Protein AF-A0A350I8C6-F1 (afdb_monomer)

Radius of gyration: 18.41 Å; Cα contacts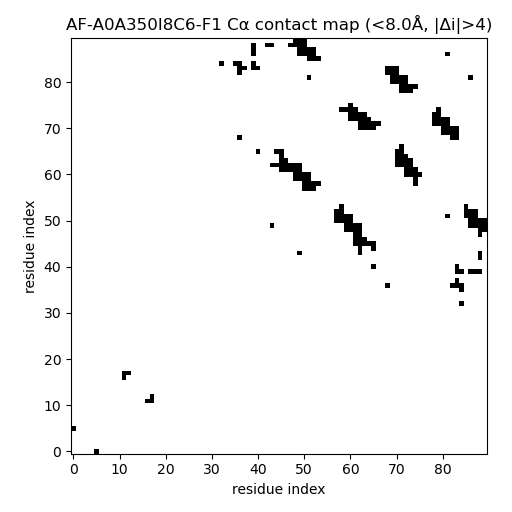 (8 Å, |Δi|>4): 117; chains: 1; bounding box: 45×24×45 Å

Nearest PDB structures (foldseek):
  4nl3-assembly1_D  TM=7.181E-01  e=1.306E-02  Listeria monocytogenes
  1kq1-assembly1_A  TM=6.497E-01  e=1.144E-02  Staphylococcus aureus
  4x9c-assembly1_C  TM=7.562E-01  e=5.241E-02  Methanocaldococcus jannaschii
  2x4j-assembly1_A  TM=7.224E-01  e=5.599E-02  Pyrobaculum spherical virus
  4noy-assembly1_A  TM=5.596E-01  e=2.889E-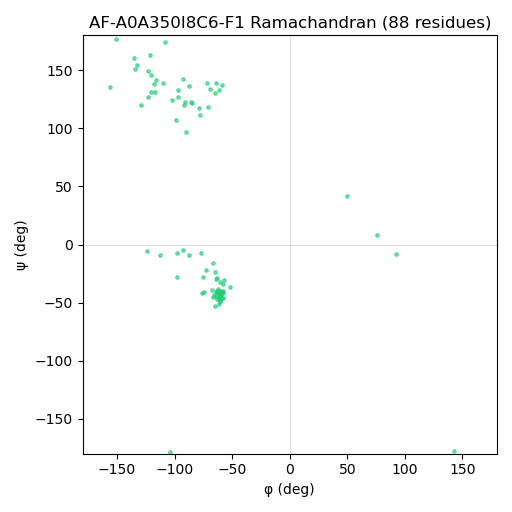02  Listeria monocytogenes

pLDDT: mean 89.54, std 4.81, range [67.25, 95.81]

Foldseek 3Di:
DPPVVVVVVVPDDDPVVVVVVVVVVVVVVVVVLLVLLVVLVVVDDQQFWKWFQDPVGTFIWGFHADDPQWTFTQGPNDTDTGGSNRIDGD

Sequence (90 aa):
MKKTIINAIDSITSTSEMNEVIELIKIKQKQLRAVKALNVKNSISVGAPVIVDSRSGAEKGIVTKIKRTKAVVEINGRLWNCPLSMLKAV

Secondary structure (DSSP, 8-state):
--HHHHHHHHT--SHHHHHHHHHHHHHHHHHHHHHHHHHHHHH--TT-EEEEEETTEEEEEEEEEE-SSEEEEEETTEEEEEEGGGEEE-

Solvent-accessible surface area (backbone atoms only — not comparable to full-atom values): 5092 Å² total; per-residue (Å²): 129,62,68,71,58,54,56,60,57,70,68,57,87,46,73,65,57,49,53,54,51,52,51,53,50,54,52,50,54,52,51,53,51,50,51,51,23,48,55,40,54,76,65,52,52,75,70,35,57,29,34,40,56,51,98,92,44,76,43,69,28,32,28,72,40,80,55,97,69,33,29,34,29,37,40,96,93,39,83,38,84,42,50,29,72,39,46,39,72,113

Structure (mmCIF, N/CA/C/O backbone):
data_AF-A0A350I8C6-F1
#
_entry.id   AF-A0A350I8C6-F1
#
loop_
_atom_site.group_PDB
_atom_site.id
_atom_site.type_symbol
_atom_site.label_atom_id
_atom_site.label_alt_id
_atom_site.label_comp_id
_atom_site.label_asym_id
_atom_site.label_entity_id
_atom_site.label_seq_id
_atom_site.pdbx_PDB_ins_code
_atom_site.Cartn_x
_atom_site.Cartn_y
_atom_site.Cartn_z
_atom_site.occupancy
_atom_site.B_iso_or_equiv
_atom_site.auth_seq_id
_atom_site.auth_comp_id
_atom_site.auth_asym_id
_atom_site.auth_atom_id
_atom_site.pdbx_PDB_model_num
ATOM 1 N N . MET A 1 1 ? -17.141 15.722 8.582 1.00 67.25 1 MET A N 1
ATOM 2 C CA . MET A 1 1 ? -17.206 14.242 8.670 1.00 67.25 1 MET A CA 1
ATOM 3 C C . MET A 1 1 ? -18.650 13.821 8.415 1.00 67.25 1 MET A C 1
ATOM 5 O O . MET A 1 1 ? -19.535 14.590 8.771 1.00 67.25 1 MET A O 1
ATOM 9 N N . LYS A 1 2 ? -18.926 12.686 7.758 1.00 88.44 2 LYS A N 1
ATOM 10 C CA . LYS A 1 2 ? -20.327 12.260 7.553 1.00 88.44 2 LYS A CA 1
ATOM 11 C C . LYS A 1 2 ? -20.981 12.032 8.925 1.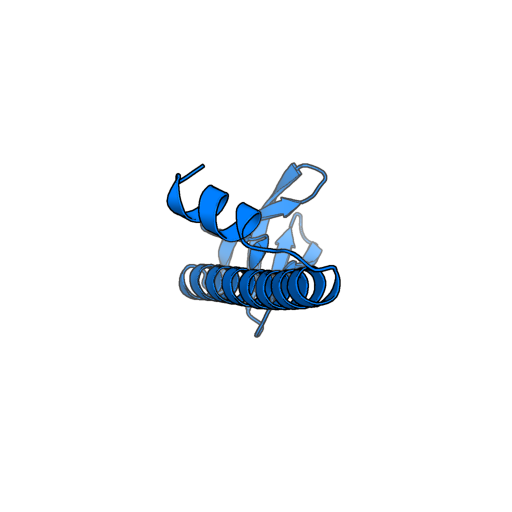00 88.44 2 LYS A C 1
ATOM 13 O O . LYS A 1 2 ? -20.367 11.365 9.752 1.00 88.44 2 LYS A O 1
ATOM 18 N N . LYS A 1 3 ? -22.195 12.554 9.159 1.00 88.94 3 LYS A N 1
ATOM 19 C CA . LYS A 1 3 ? -22.921 12.412 10.445 1.00 88.94 3 LYS A CA 1
ATOM 20 C C . LYS A 1 3 ? -23.017 10.955 10.909 1.00 88.94 3 LYS A C 1
ATOM 22 O O . LYS A 1 3 ? -22.855 10.672 12.084 1.00 88.94 3 LYS A O 1
ATOM 27 N N . THR A 1 4 ? -23.180 10.030 9.969 1.00 93.44 4 THR A N 1
ATOM 28 C CA . THR A 1 4 ? -23.213 8.587 10.239 1.00 93.44 4 THR A CA 1
ATOM 29 C C . THR A 1 4 ? -21.933 8.044 10.876 1.00 93.44 4 THR A C 1
ATOM 31 O O . THR A 1 4 ? -22.009 7.118 11.670 1.00 93.44 4 THR A O 1
ATOM 34 N N . ILE A 1 5 ? -20.766 8.612 10.555 1.00 90.19 5 ILE A N 1
ATOM 35 C CA . ILE A 1 5 ? -19.481 8.189 11.131 1.00 90.19 5 ILE A CA 1
ATOM 36 C C . ILE A 1 5 ? -19.365 8.685 12.570 1.00 90.19 5 ILE A C 1
ATOM 38 O O . ILE A 1 5 ? -18.916 7.935 13.422 1.00 90.19 5 ILE A O 1
ATOM 42 N N . ILE A 1 6 ? -19.794 9.921 12.834 1.00 91.50 6 ILE A N 1
ATOM 43 C CA . ILE A 1 6 ? -19.767 10.510 14.180 1.00 91.50 6 ILE A CA 1
ATOM 44 C C . ILE A 1 6 ? -20.646 9.674 15.115 1.00 91.50 6 ILE A C 1
ATOM 46 O O . ILE A 1 6 ? -20.145 9.147 16.098 1.00 91.50 6 ILE A O 1
ATOM 50 N N . ASN A 1 7 ? -21.893 9.411 14.712 1.00 92.81 7 ASN A N 1
ATOM 51 C CA . ASN A 1 7 ? -22.825 8.604 15.502 1.00 92.81 7 ASN A CA 1
ATOM 52 C C . ASN A 1 7 ? -22.301 7.185 15.801 1.00 92.81 7 ASN A C 1
ATOM 54 O O . ASN A 1 7 ? -22.595 6.640 16.856 1.00 92.81 7 ASN A O 1
ATOM 58 N N . ALA A 1 8 ? -21.544 6.578 14.879 1.00 89.50 8 ALA A N 1
ATOM 59 C CA . ALA A 1 8 ? -20.961 5.249 15.073 1.00 89.50 8 ALA A CA 1
ATOM 60 C C . ALA A 1 8 ? -19.746 5.250 16.019 1.00 89.50 8 ALA A C 1
ATOM 62 O O . ALA A 1 8 ? -19.458 4.237 16.649 1.00 89.50 8 ALA A O 1
ATOM 63 N N . ILE A 1 9 ? -19.015 6.366 16.106 1.00 91.56 9 ILE A N 1
ATOM 64 C CA . ILE A 1 9 ? -17.950 6.539 17.103 1.00 91.56 9 ILE A CA 1
ATOM 65 C C . ILE A 1 9 ? -18.566 6.814 18.476 1.00 91.56 9 ILE A C 1
ATOM 67 O O . ILE A 1 9 ? -18.137 6.215 19.456 1.00 91.56 9 ILE A O 1
ATOM 71 N N . ASP A 1 10 ? -19.608 7.645 18.532 1.00 92.56 10 ASP A N 1
ATOM 72 C CA . ASP A 1 10 ? -20.306 7.990 19.775 1.00 92.56 10 ASP A CA 1
ATOM 73 C C . ASP A 1 10 ? -21.018 6.783 20.413 1.00 92.56 10 ASP A C 1
ATOM 75 O O . ASP A 1 10 ? -21.247 6.771 21.619 1.00 92.56 10 ASP A O 1
ATOM 79 N N . SER A 1 11 ? -21.352 5.748 19.631 1.00 94.31 11 SER A N 1
ATOM 80 C CA . SER A 1 11 ? -21.951 4.511 20.150 1.00 94.31 11 SER A CA 1
ATOM 81 C C . SER A 1 11 ? -20.963 3.565 20.843 1.00 94.31 11 SER A C 1
ATOM 83 O O . SER A 1 11 ? -21.394 2.556 21.390 1.00 94.31 11 SER A O 1
ATOM 85 N N . ILE A 1 12 ? -19.655 3.840 20.798 1.00 93.81 12 ILE A N 1
ATOM 86 C CA . ILE A 1 12 ? -18.635 3.012 21.456 1.00 93.81 12 ILE A CA 1
ATOM 87 C C . ILE A 1 12 ? -18.628 3.353 22.944 1.00 93.81 12 ILE A C 1
ATOM 89 O O . ILE A 1 12 ? -18.315 4.480 23.326 1.00 93.81 12 ILE A O 1
ATOM 93 N N . THR A 1 13 ? -18.938 2.372 23.789 1.00 93.19 13 THR A N 1
ATOM 94 C CA . THR A 1 13 ? -19.131 2.610 25.233 1.00 93.19 13 THR A CA 1
ATOM 95 C C . THR A 1 13 ? -18.067 1.963 26.112 1.00 93.19 13 THR A C 1
ATOM 97 O O . THR A 1 13 ? -17.997 2.256 27.306 1.00 93.19 13 THR A O 1
ATOM 100 N N . SER A 1 14 ? -17.199 1.122 25.539 1.00 95.81 14 SER A N 1
ATOM 101 C CA . SER A 1 14 ? -16.129 0.449 26.278 1.00 95.81 14 SER A CA 1
ATOM 102 C C . SER A 1 14 ? -14.766 0.519 25.584 1.00 95.81 14 SER A C 1
ATOM 104 O O . SER A 1 14 ? -14.647 0.591 24.359 1.00 95.81 14 SER A O 1
ATOM 106 N N . THR A 1 15 ? -13.699 0.426 26.381 1.00 93.94 15 THR A N 1
ATOM 107 C CA . THR A 1 15 ? -12.319 0.340 25.877 1.00 93.94 15 THR A CA 1
ATOM 108 C C . THR A 1 15 ? -12.080 -0.933 25.055 1.00 93.94 15 THR A C 1
ATOM 110 O O . THR A 1 15 ? -11.246 -0.928 24.152 1.00 93.94 15 THR A O 1
ATOM 113 N N . SER A 1 16 ? -12.810 -2.021 25.336 1.00 95.44 16 SER A N 1
ATOM 114 C CA . SER A 1 16 ? -12.721 -3.266 24.557 1.00 95.44 16 SER A CA 1
ATOM 115 C C . SER A 1 16 ? -13.213 -3.052 23.126 1.00 95.44 16 SER A C 1
ATOM 117 O O . SER A 1 16 ? -12.457 -3.269 22.181 1.00 95.44 16 SER A O 1
ATOM 119 N N . GLU A 1 17 ? -14.427 -2.515 22.971 1.00 92.62 17 GLU A N 1
ATOM 120 C CA . GLU A 1 17 ? -15.006 -2.170 21.665 1.00 92.62 17 GLU A CA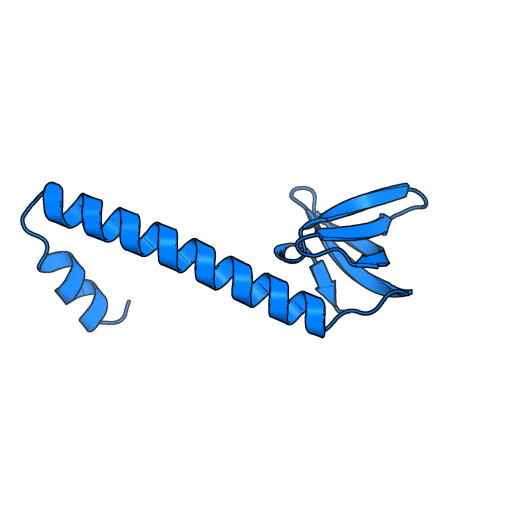 1
ATOM 121 C C . GLU A 1 17 ? -14.115 -1.182 20.902 1.00 92.62 17 GLU A C 1
ATOM 123 O O . GLU A 1 17 ? -13.887 -1.324 19.701 1.00 92.62 17 GLU A O 1
ATOM 128 N N . MET A 1 18 ? -13.541 -0.201 21.606 1.00 94.00 18 MET A N 1
ATOM 129 C CA . MET A 1 18 ? -12.615 0.752 20.996 1.00 94.00 18 MET A CA 1
ATOM 130 C C . MET A 1 18 ? -11.382 0.060 20.395 1.00 94.00 18 MET A C 1
ATOM 132 O O . MET A 1 18 ? -10.961 0.403 19.287 1.00 94.00 18 MET A O 1
ATOM 136 N N . ASN A 1 19 ? -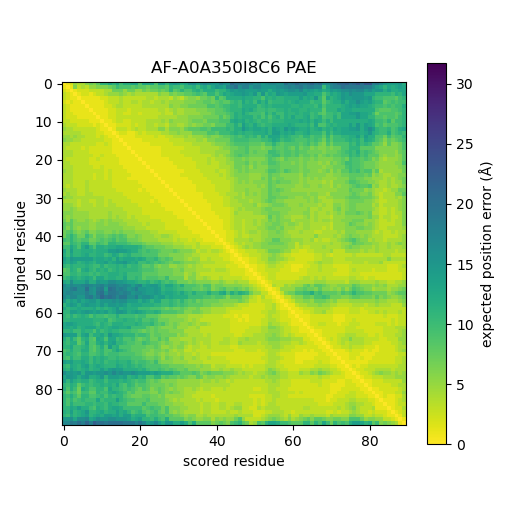10.811 -0.928 21.087 1.00 94.62 19 ASN A N 1
ATOM 137 C CA . ASN A 1 19 ? -9.658 -1.678 20.588 1.00 94.62 19 ASN A CA 1
ATOM 138 C C . ASN A 1 19 ? -10.002 -2.536 19.362 1.00 94.62 19 ASN A C 1
ATOM 140 O O . ASN A 1 19 ? -9.218 -2.570 18.410 1.00 94.62 19 ASN A O 1
ATOM 144 N N . GLU A 1 20 ? -11.181 -3.157 19.338 1.00 93.50 20 GLU A N 1
ATOM 145 C CA . GLU A 1 20 ? -11.676 -3.900 18.171 1.00 93.50 20 GLU A CA 1
ATOM 146 C C . GLU A 1 20 ? -11.837 -2.979 16.953 1.00 93.50 20 GLU A C 1
ATOM 148 O O . GLU A 1 20 ? -11.369 -3.285 15.852 1.00 93.50 20 GLU A O 1
ATOM 153 N N . VAL A 1 21 ? -12.408 -1.787 17.151 1.00 93.94 21 VAL A N 1
ATOM 154 C CA . VAL A 1 21 ? -12.524 -0.773 16.094 1.00 93.94 21 VAL A CA 1
ATOM 155 C C . VAL A 1 21 ? -11.146 -0.341 15.584 1.00 93.94 21 VAL A C 1
ATOM 157 O O . VAL A 1 21 ? -10.942 -0.237 14.370 1.00 93.94 21 VAL A O 1
ATOM 160 N N . ILE A 1 22 ? -10.167 -0.138 16.471 1.00 94.19 22 ILE A N 1
ATOM 161 C CA . ILE A 1 22 ? -8.785 0.183 16.082 1.00 94.19 22 ILE A CA 1
ATOM 162 C C . ILE A 1 22 ? -8.187 -0.929 15.209 1.00 94.19 22 ILE A C 1
ATOM 164 O O . ILE A 1 22 ? -7.518 -0.637 14.210 1.00 94.19 22 ILE A O 1
ATOM 168 N N . GLU A 1 23 ? -8.413 -2.195 15.552 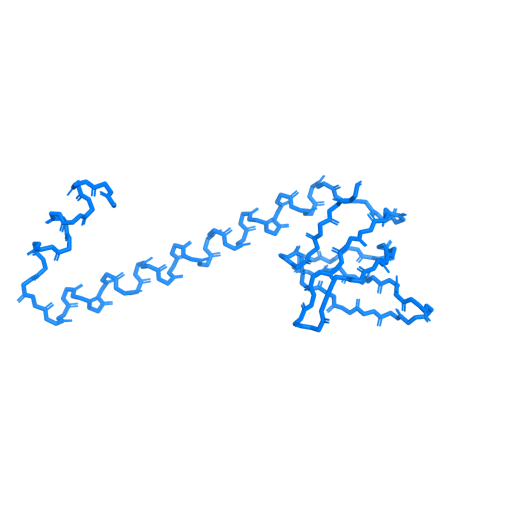1.00 95.19 23 GLU A N 1
ATOM 169 C CA . GLU A 1 23 ? -7.943 -3.328 14.757 1.00 95.19 23 GLU A CA 1
ATOM 170 C C . GLU A 1 23 ? -8.586 -3.350 13.364 1.00 95.19 23 GLU A C 1
ATOM 172 O O . GLU A 1 23 ? -7.878 -3.417 12.350 1.00 95.19 23 GLU A O 1
ATOM 177 N N . LEU A 1 24 ? -9.906 -3.174 13.291 1.00 94.75 24 LEU A N 1
ATOM 178 C CA . LEU A 1 24 ? -10.635 -3.088 12.025 1.00 94.75 24 LEU A CA 1
ATOM 179 C C . LEU A 1 24 ? -10.132 -1.931 11.151 1.00 94.75 24 LEU A C 1
ATOM 181 O O . LEU A 1 24 ? -9.925 -2.099 9.942 1.00 94.75 24 LEU A O 1
ATOM 185 N N . ILE A 1 25 ? -9.850 -0.769 11.747 1.00 94.88 25 ILE A N 1
ATOM 186 C CA . ILE A 1 25 ? -9.266 0.378 11.041 1.00 94.88 25 ILE A CA 1
ATOM 187 C C . ILE A 1 25 ? -7.885 0.018 10.479 1.00 94.88 25 ILE A C 1
ATOM 189 O O . ILE A 1 25 ? -7.613 0.298 9.307 1.00 94.88 25 ILE A O 1
ATOM 193 N N . LYS A 1 26 ? -7.015 -0.640 11.258 1.00 95.25 26 LYS A N 1
ATOM 194 C CA . LYS A 1 26 ? -5.687 -1.082 10.788 1.00 95.25 26 LYS A CA 1
ATOM 195 C C . LYS A 1 26 ? -5.801 -2.050 9.607 1.00 95.25 26 LYS A C 1
ATOM 197 O O . LYS A 1 26 ? -5.067 -1.904 8.620 1.00 95.25 26 LYS A O 1
ATOM 202 N N . ILE A 1 27 ? -6.739 -2.998 9.664 1.00 95.00 27 ILE A N 1
ATOM 203 C CA . ILE A 1 27 ? -7.027 -3.924 8.560 1.00 95.00 27 ILE A CA 1
ATOM 204 C C . ILE A 1 27 ? -7.468 -3.139 7.323 1.00 95.00 27 ILE A C 1
ATOM 206 O O . ILE A 1 27 ? -6.906 -3.328 6.237 1.00 95.00 27 ILE A O 1
ATOM 210 N N . LYS A 1 28 ? -8.409 -2.200 7.471 1.00 94.31 28 LYS A N 1
ATOM 211 C CA . LYS A 1 28 ? -8.905 -1.405 6.343 1.00 94.31 28 LYS A CA 1
ATOM 212 C C . LYS A 1 28 ? -7.810 -0.538 5.724 1.00 94.31 28 LYS A C 1
ATOM 214 O O . LYS A 1 28 ? -7.681 -0.496 4.501 1.00 94.31 28 LYS A O 1
ATOM 219 N N . GLN A 1 29 ? -6.955 0.080 6.536 1.00 93.06 29 GLN A N 1
ATOM 220 C CA . GLN A 1 29 ? -5.786 0.823 6.058 1.00 93.06 29 GLN A CA 1
ATOM 221 C C . GLN A 1 29 ? -4.817 -0.068 5.268 1.00 93.06 29 GLN A C 1
ATOM 223 O O . GLN A 1 29 ? -4.258 0.357 4.253 1.00 93.06 29 GLN A O 1
ATOM 228 N N . LYS A 1 30 ? -4.592 -1.314 5.705 1.00 90.69 30 LYS A N 1
ATOM 229 C CA . LYS A 1 30 ? -3.771 -2.286 4.965 1.00 90.69 30 LYS A CA 1
ATOM 230 C C . LYS A 1 30 ? -4.402 -2.633 3.612 1.00 90.69 30 LYS A C 1
ATOM 232 O O . LYS A 1 30 ? -3.694 -2.618 2.607 1.00 90.69 30 LYS A O 1
ATOM 237 N N . GLN A 1 31 ? -5.713 -2.873 3.572 1.00 91.06 31 GLN A N 1
ATOM 238 C CA . GLN A 1 31 ? -6.446 -3.142 2.329 1.00 91.06 31 GLN A CA 1
ATOM 239 C C . GLN A 1 31 ? -6.362 -1.965 1.350 1.00 91.06 31 GLN A C 1
ATOM 241 O O . GLN A 1 31 ? -5.999 -2.157 0.193 1.00 91.06 31 GLN A O 1
ATOM 246 N N . LEU A 1 32 ? -6.615 -0.737 1.813 1.00 90.69 32 LEU A N 1
ATOM 247 C CA . LEU A 1 32 ? -6.549 0.463 0.970 1.00 90.69 32 LEU A CA 1
ATOM 248 C C . LEU A 1 32 ? -5.147 0.680 0.383 1.00 90.69 32 LEU A C 1
ATOM 250 O O . LEU A 1 32 ? -5.012 1.003 -0.797 1.00 90.69 32 LEU A O 1
ATOM 254 N N . ARG A 1 33 ? -4.089 0.438 1.171 1.00 87.31 33 ARG A N 1
ATOM 255 C CA . ARG A 1 33 ? -2.703 0.482 0.674 1.00 87.31 33 ARG A CA 1
ATOM 256 C C . ARG A 1 33 ? -2.436 -0.574 -0.399 1.00 87.31 33 ARG A C 1
ATOM 258 O O . ARG A 1 33 ? -1.764 -0.267 -1.381 1.00 87.31 33 ARG A O 1
ATOM 265 N N . ALA A 1 34 ? -2.967 -1.785 -0.234 1.00 87.00 34 ALA A N 1
ATOM 266 C CA . ALA A 1 34 ? -2.827 -2.851 -1.223 1.00 87.00 34 ALA A CA 1
ATOM 267 C C . ALA A 1 34 ? -3.542 -2.510 -2.540 1.00 87.00 34 ALA A C 1
ATOM 269 O O . ALA A 1 34 ? -2.949 -2.670 -3.604 1.00 87.00 34 ALA A O 1
ATOM 270 N N . VAL A 1 35 ? -4.764 -1.969 -2.472 1.00 88.06 35 VAL A N 1
ATOM 271 C CA . VAL A 1 35 ? -5.512 -1.510 -3.656 1.00 88.06 35 VAL A CA 1
ATOM 272 C C . VAL A 1 35 ? -4.757 -0.394 -4.377 1.00 88.06 35 VAL A C 1
ATOM 274 O O . VAL A 1 35 ? -4.568 -0.470 -5.587 1.00 88.06 35 VAL A O 1
ATOM 277 N N . LYS A 1 36 ? -4.240 0.603 -3.646 1.00 86.19 36 LYS A N 1
ATOM 278 C CA . LYS A 1 36 ? -3.430 1.675 -4.244 1.00 86.19 36 LYS A CA 1
ATOM 279 C C . LYS A 1 36 ? -2.198 1.116 -4.962 1.00 86.19 36 LYS A C 1
ATOM 281 O O . LYS A 1 36 ? -1.927 1.501 -6.093 1.00 86.19 36 LYS A O 1
ATOM 286 N N . ALA A 1 37 ? -1.473 0.196 -4.325 1.00 85.56 37 ALA A N 1
ATOM 287 C CA . ALA A 1 37 ? -0.303 -0.439 -4.926 1.00 85.56 37 ALA A CA 1
ATOM 288 C C . ALA A 1 37 ? -0.654 -1.247 -6.186 1.00 85.56 37 ALA A C 1
ATOM 290 O O . ALA A 1 37 ? 0.110 -1.219 -7.146 1.00 85.56 37 ALA A O 1
ATOM 291 N N . LEU A 1 38 ? -1.798 -1.938 -6.199 1.00 87.00 38 LEU A N 1
ATOM 292 C CA . LEU A 1 38 ? -2.278 -2.682 -7.364 1.00 87.00 38 LEU A CA 1
ATOM 293 C C . LEU A 1 38 ? -2.639 -1.749 -8.524 1.00 87.00 38 LEU A C 1
ATOM 295 O O . LEU A 1 38 ? -2.224 -1.999 -9.650 1.00 87.00 38 LEU A O 1
ATOM 299 N N . ASN A 1 39 ? -3.348 -0.656 -8.246 1.00 86.94 39 ASN A N 1
ATOM 300 C CA . ASN A 1 39 ? -3.708 0.325 -9.268 1.00 86.94 39 ASN A CA 1
ATOM 301 C C . ASN A 1 39 ? -2.460 0.943 -9.908 1.00 86.94 39 ASN A C 1
ATOM 303 O O . ASN A 1 39 ? -2.376 1.003 -11.129 1.00 86.94 39 ASN A O 1
ATOM 307 N N . VAL A 1 40 ? -1.464 1.316 -9.095 1.00 85.38 40 VAL A N 1
ATOM 308 C CA . VAL A 1 40 ? -0.183 1.828 -9.605 1.00 85.38 40 VAL A CA 1
ATOM 309 C C . VAL A 1 40 ? 0.560 0.759 -10.403 1.00 85.38 40 VAL A C 1
ATOM 311 O O . VAL A 1 40 ? 1.104 1.052 -11.457 1.00 85.38 40 VAL A O 1
ATOM 314 N N . LYS A 1 41 ? 0.560 -0.498 -9.944 1.00 85.06 41 LYS A N 1
ATOM 315 C CA . LYS A 1 41 ? 1.168 -1.607 -10.692 1.00 85.06 41 LYS A CA 1
ATOM 316 C C . LYS A 1 41 ? 0.549 -1.763 -12.081 1.00 85.06 41 LYS A C 1
ATOM 318 O O . LYS A 1 41 ? 1.275 -2.017 -13.031 1.00 85.06 41 LYS A O 1
ATOM 323 N N . ASN A 1 42 ? -0.771 -1.631 -12.181 1.00 86.31 42 ASN A N 1
ATOM 324 C CA . ASN A 1 42 ? -1.491 -1.750 -13.444 1.00 86.31 42 ASN A CA 1
ATOM 325 C C . ASN A 1 42 ? -1.275 -0.534 -14.358 1.00 86.31 42 ASN A C 1
ATOM 327 O O . ASN A 1 42 ? -1.457 -0.655 -15.563 1.00 86.31 42 ASN A O 1
ATOM 331 N N . SER A 1 43 ? -0.888 0.620 -13.804 1.00 84.50 43 SER A N 1
ATOM 332 C CA . SER A 1 43 ? -0.637 1.846 -14.567 1.00 84.50 43 SER A CA 1
ATOM 333 C C . SER A 1 43 ? 0.820 2.028 -15.001 1.00 84.50 43 SER A C 1
ATOM 335 O O . SER A 1 43 ? 1.116 3.009 -15.674 1.00 84.50 43 SER A O 1
ATOM 337 N N . ILE A 1 44 ? 1.743 1.156 -14.585 1.00 87.00 44 ILE A N 1
ATOM 338 C CA . ILE A 1 44 ? 3.169 1.261 -14.928 1.00 87.00 44 ILE A CA 1
ATOM 339 C C . ILE A 1 44 ? 3.643 0.023 -15.687 1.00 87.00 44 ILE A C 1
ATOM 341 O O . ILE A 1 44 ? 3.244 -1.104 -15.400 1.00 87.00 44 ILE A O 1
ATOM 345 N N . SER A 1 45 ? 4.565 0.233 -16.618 1.00 88.81 45 SER A N 1
ATOM 346 C CA . SER A 1 45 ? 5.276 -0.816 -17.345 1.00 88.81 45 SER A CA 1
ATOM 347 C C . SER A 1 45 ? 6.785 -0.679 -17.131 1.00 88.81 45 SER A C 1
ATOM 349 O O . SER A 1 45 ? 7.280 0.347 -16.661 1.00 88.81 45 SER A O 1
ATOM 351 N N . VAL A 1 46 ? 7.539 -1.739 -17.428 1.00 91.31 46 VAL A N 1
ATOM 352 C CA . VAL A 1 46 ? 9.006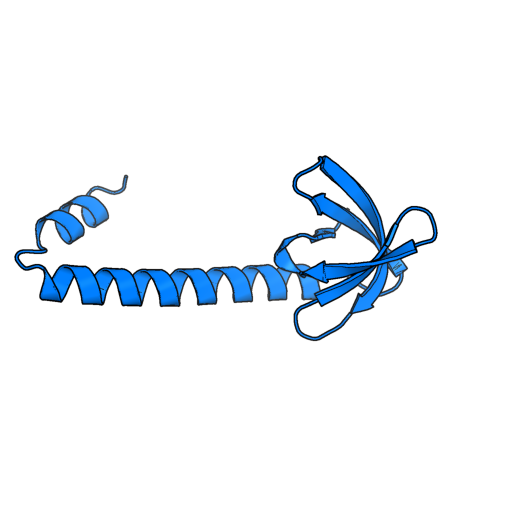 -1.649 -17.452 1.00 91.31 46 VAL A CA 1
ATOM 353 C C . VAL A 1 46 ? 9.408 -0.696 -18.581 1.00 91.31 46 VAL A C 1
ATOM 355 O O . VAL A 1 46 ? 8.906 -0.818 -19.693 1.00 91.31 46 VAL A O 1
ATOM 358 N N . GLY A 1 47 ? 10.279 0.263 -18.278 1.00 88.88 47 GLY A N 1
ATOM 359 C CA . GLY A 1 47 ? 10.671 1.366 -19.155 1.00 88.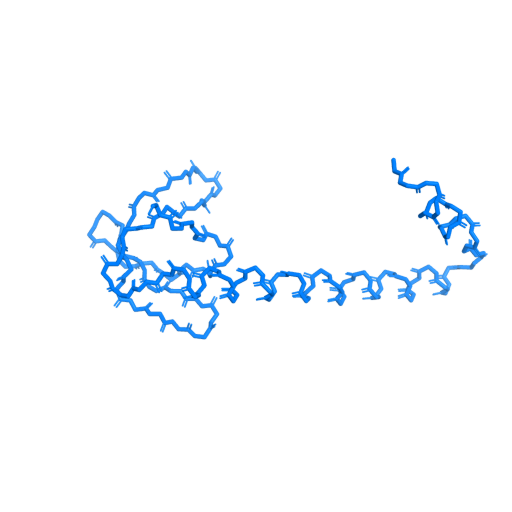88 47 GLY A CA 1
ATOM 360 C C . GLY A 1 47 ? 9.833 2.638 -18.987 1.00 88.88 47 GLY A C 1
ATOM 361 O O . GLY A 1 47 ? 10.207 3.672 -19.532 1.00 88.88 47 GLY A O 1
ATOM 362 N N . ALA A 1 48 ? 8.738 2.607 -18.218 1.00 87.94 48 ALA A N 1
ATOM 363 C CA . ALA A 1 48 ? 7.907 3.791 -18.013 1.00 87.94 48 ALA A CA 1
ATOM 364 C C . ALA A 1 48 ? 8.606 4.837 -17.120 1.00 87.94 48 ALA A C 1
ATOM 366 O O . ALA A 1 48 ? 9.203 4.463 -16.097 1.00 87.94 48 ALA A O 1
ATOM 367 N N . PRO A 1 49 ? 8.498 6.140 -17.450 1.00 89.62 49 PRO A N 1
ATOM 368 C CA . PRO A 1 49 ? 8.887 7.209 -16.545 1.00 89.62 49 PRO A CA 1
ATOM 369 C C . PRO A 1 49 ? 7.904 7.274 -15.371 1.00 89.62 49 PRO A C 1
ATOM 371 O O . PRO A 1 49 ? 6.686 7.229 -15.540 1.00 89.62 49 PRO A O 1
ATOM 374 N N . VAL A 1 50 ? 8.435 7.384 -14.160 1.00 91.00 50 VAL A N 1
ATOM 375 C CA . VAL A 1 50 ? 7.656 7.484 -12.925 1.00 91.00 50 VAL A CA 1
ATOM 376 C C . VAL A 1 50 ? 8.205 8.589 -12.041 1.00 91.00 50 VAL A C 1
ATOM 378 O O . VAL A 1 50 ? 9.402 8.879 -12.037 1.00 91.00 50 VAL A O 1
ATOM 381 N N . ILE A 1 51 ? 7.322 9.186 -11.251 1.00 90.69 51 ILE A N 1
ATOM 382 C CA . ILE A 1 51 ? 7.698 10.063 -10.149 1.00 90.69 51 ILE A CA 1
ATOM 383 C C . ILE A 1 51 ? 7.678 9.245 -8.861 1.00 90.69 51 ILE A C 1
ATOM 385 O O . ILE A 1 51 ? 6.689 8.589 -8.530 1.00 90.69 51 ILE A O 1
ATOM 389 N N . VAL A 1 52 ? 8.790 9.286 -8.140 1.00 88.88 52 VAL A N 1
ATOM 390 C CA . VAL A 1 52 ? 8.983 8.677 -6.832 1.00 88.88 52 VAL A CA 1
ATOM 391 C C . VAL A 1 52 ? 8.810 9.771 -5.786 1.00 88.88 52 VAL A C 1
ATOM 393 O O . VAL A 1 52 ? 9.679 10.625 -5.628 1.00 88.88 52 VAL A O 1
ATOM 396 N N . ASP A 1 53 ? 7.692 9.749 -5.062 1.00 87.56 53 ASP A N 1
ATOM 397 C CA . ASP A 1 53 ? 7.495 10.653 -3.927 1.00 87.56 53 ASP A CA 1
ATOM 398 C C . ASP A 1 53 ? 8.277 10.126 -2.721 1.00 87.56 53 ASP A C 1
ATOM 400 O O . ASP A 1 53 ? 7.931 9.094 -2.137 1.00 87.56 53 ASP A O 1
ATOM 404 N N . SER A 1 54 ? 9.326 10.842 -2.328 1.00 81.38 54 SER A N 1
ATOM 405 C CA . SER A 1 54 ? 10.099 10.584 -1.115 1.00 81.38 54 SER A CA 1
ATOM 406 C C . SER A 1 54 ? 9.827 11.654 -0.050 1.00 81.38 54 SER A C 1
ATOM 408 O O . SER A 1 54 ? 9.128 12.638 -0.285 1.00 81.38 54 SER A O 1
ATOM 410 N N . ARG A 1 55 ? 10.383 11.475 1.156 1.00 79.06 55 ARG A N 1
ATOM 411 C CA . ARG A 1 55 ? 10.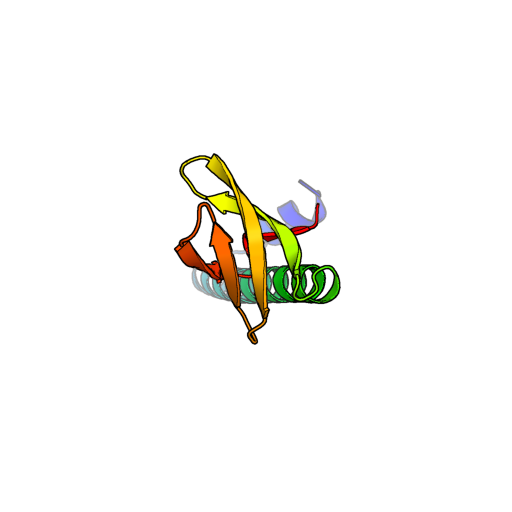298 12.500 2.214 1.00 79.06 55 ARG A CA 1
ATOM 412 C C . ARG A 1 55 ? 11.027 13.793 1.841 1.00 79.06 55 ARG A C 1
ATOM 414 O O . ARG A 1 55 ? 10.635 14.849 2.318 1.00 79.06 55 ARG A O 1
ATOM 421 N N . SER A 1 56 ? 12.082 13.695 1.035 1.00 78.50 56 SER A N 1
ATOM 422 C CA . SER A 1 56 ? 12.916 14.818 0.596 1.00 78.50 56 SER A CA 1
ATOM 423 C C . SER A 1 56 ? 12.393 15.503 -0.666 1.00 78.50 56 SER A C 1
ATOM 425 O O . SER A 1 56 ? 12.902 16.557 -1.029 1.00 78.50 56 SER A O 1
ATOM 427 N N . GLY A 1 57 ? 11.383 14.934 -1.327 1.00 84.06 57 GLY A N 1
ATOM 428 C CA . GLY A 1 57 ? 10.786 15.500 -2.531 1.00 84.06 57 GLY A CA 1
ATOM 429 C C . GLY A 1 57 ? 10.392 14.441 -3.555 1.00 84.06 57 GLY A C 1
ATOM 430 O O . GLY A 1 57 ? 10.529 13.238 -3.328 1.00 84.06 57 GLY A O 1
ATOM 431 N N . ALA A 1 58 ? 9.885 14.913 -4.689 1.00 87.69 58 ALA A N 1
ATOM 432 C CA . ALA A 1 58 ? 9.506 14.087 -5.825 1.00 87.69 58 ALA A CA 1
ATOM 433 C C . ALA A 1 58 ? 10.688 13.951 -6.795 1.00 87.69 58 ALA A C 1
ATOM 435 O O . ALA A 1 58 ? 11.172 14.947 -7.331 1.00 87.69 58 ALA A O 1
ATOM 436 N N . GLU A 1 59 ? 11.137 12.723 -7.040 1.00 89.81 59 GLU A N 1
ATOM 437 C CA . GLU A 1 59 ? 12.242 12.424 -7.956 1.00 89.81 59 GLU A CA 1
ATOM 438 C C . GLU A 1 59 ? 11.719 11.709 -9.202 1.00 89.81 59 GLU A C 1
ATOM 440 O O . GLU A 1 59 ? 10.850 10.843 -9.114 1.00 89.81 59 GLU A O 1
ATOM 445 N N . LYS A 1 60 ? 12.234 12.061 -10.382 1.00 90.81 60 LYS A N 1
ATOM 446 C CA . LYS A 1 60 ? 11.890 11.372 -11.632 1.00 90.81 60 LYS A CA 1
ATOM 447 C C . LYS A 1 60 ? 12.822 10.184 -11.834 1.00 90.81 60 LYS A C 1
ATOM 449 O O . LYS A 1 60 ? 14.031 10.316 -11.671 1.00 90.81 60 LYS A O 1
ATOM 454 N N . GLY A 1 61 ? 12.267 9.049 -12.234 1.00 91.31 61 GLY A N 1
ATOM 455 C CA . GLY A 1 61 ? 13.040 7.859 -12.560 1.00 91.31 61 GLY A CA 1
ATOM 456 C C . GLY A 1 61 ? 12.365 6.987 -13.606 1.00 91.31 61 GLY A C 1
ATOM 457 O O . GLY A 1 61 ? 11.250 7.267 -14.041 1.00 91.31 61 GLY A O 1
ATOM 458 N N . ILE A 1 62 ? 13.047 5.919 -14.008 1.00 93.19 62 ILE A N 1
ATOM 459 C CA . ILE A 1 62 ? 12.564 4.959 -15.006 1.00 93.19 62 ILE A CA 1
ATOM 460 C C . ILE A 1 62 ? 12.412 3.591 -14.350 1.00 93.19 62 ILE A C 1
ATOM 462 O O . ILE A 1 62 ? 13.311 3.113 -13.658 1.00 93.19 62 ILE A O 1
ATOM 466 N N . VAL A 1 63 ? 11.269 2.937 -14.546 1.00 93.44 63 VAL A N 1
ATOM 467 C CA . VAL A 1 63 ? 11.031 1.601 -13.986 1.00 93.44 63 VAL A CA 1
ATOM 468 C C . VAL A 1 63 ? 11.882 0.571 -14.722 1.00 93.44 63 VAL A C 1
ATOM 470 O O . VAL A 1 63 ? 11.673 0.322 -15.901 1.00 93.44 63 VAL A O 1
ATOM 473 N N . THR A 1 64 ? 12.787 -0.107 -14.023 1.00 93.44 64 THR A N 1
ATOM 474 C CA . THR A 1 64 ? 13.628 -1.166 -14.610 1.00 93.44 64 THR A CA 1
ATOM 475 C C . THR A 1 64 ? 13.086 -2.564 -14.332 1.00 93.44 64 THR A C 1
ATOM 477 O O . THR A 1 64 ? 13.289 -3.485 -15.119 1.00 93.44 64 THR A O 1
ATOM 480 N N . LYS A 1 65 ? 12.359 -2.757 -13.224 1.00 92.62 65 LYS A N 1
ATOM 481 C CA . LYS A 1 65 ? 11.744 -4.050 -12.889 1.00 92.62 65 LYS A CA 1
ATOM 482 C C . LYS A 1 65 ? 10.554 -3.888 -11.958 1.00 92.62 65 LYS A C 1
ATOM 484 O O . LYS A 1 65 ? 10.661 -3.233 -10.928 1.00 92.62 65 LYS A O 1
ATOM 489 N N . ILE A 1 66 ? 9.453 -4.580 -12.229 1.00 90.69 66 ILE A N 1
ATOM 490 C CA . ILE A 1 66 ? 8.275 -4.587 -11.350 1.00 90.69 66 ILE A CA 1
ATOM 491 C C . ILE A 1 66 ? 8.256 -5.894 -10.543 1.00 90.69 66 ILE A C 1
ATOM 493 O O . ILE A 1 66 ? 8.301 -6.987 -11.101 1.00 90.69 66 ILE A O 1
ATOM 497 N N . LYS A 1 67 ? 8.207 -5.794 -9.211 1.00 89.44 67 LYS A N 1
ATOM 498 C CA . LYS A 1 67 ? 8.033 -6.922 -8.276 1.00 89.44 67 LYS A CA 1
ATOM 499 C C . LYS A 1 67 ? 6.591 -6.938 -7.750 1.00 89.44 67 LYS A C 1
ATOM 501 O O . LYS A 1 67 ? 5.765 -6.102 -8.105 1.00 89.44 67 LYS A O 1
ATOM 506 N N . ARG A 1 68 ? 6.270 -7.886 -6.857 1.00 84.31 68 ARG A N 1
ATOM 507 C CA . ARG A 1 68 ? 4.916 -8.022 -6.282 1.00 84.31 68 ARG A CA 1
ATOM 508 C C . ARG A 1 68 ? 4.440 -6.762 -5.542 1.00 84.31 68 ARG A C 1
ATOM 510 O O . ARG A 1 68 ? 3.303 -6.358 -5.737 1.00 84.31 68 ARG A O 1
ATOM 517 N N . THR A 1 69 ? 5.283 -6.166 -4.696 1.00 83.81 69 THR A N 1
ATOM 518 C CA . THR A 1 69 ? 4.930 -5.009 -3.838 1.00 83.81 69 THR A CA 1
ATOM 519 C C . THR A 1 69 ? 5.834 -3.787 -4.033 1.00 83.81 69 THR A C 1
ATOM 521 O O . THR A 1 69 ? 5.592 -2.729 -3.450 1.00 83.81 69 THR A O 1
ATOM 524 N N . LYS A 1 70 ? 6.888 -3.926 -4.840 1.00 90.75 70 LYS A N 1
ATOM 525 C CA . LYS A 1 70 ? 7.919 -2.909 -5.080 1.00 90.75 70 LYS A CA 1
ATOM 526 C C . LYS A 1 70 ? 8.216 -2.829 -6.574 1.00 90.75 70 LYS A C 1
ATOM 528 O O . LYS A 1 70 ? 7.982 -3.805 -7.281 1.00 90.75 70 LYS A O 1
ATOM 533 N N . ALA A 1 71 ? 8.803 -1.735 -7.026 1.00 91.94 71 ALA A N 1
ATOM 534 C CA . ALA A 1 71 ? 9.483 -1.670 -8.311 1.00 91.94 71 ALA A CA 1
ATOM 535 C C . ALA A 1 71 ? 10.933 -1.225 -8.102 1.00 91.94 71 ALA A C 1
ATOM 537 O O . ALA A 1 71 ? 11.246 -0.514 -7.148 1.00 91.94 71 ALA A O 1
ATOM 538 N N . VAL A 1 72 ? 11.819 -1.698 -8.969 1.00 93.75 72 VAL A N 1
ATOM 539 C CA . VAL A 1 72 ? 13.163 -1.157 -9.112 1.00 93.75 72 VAL A CA 1
ATOM 540 C C . VAL A 1 72 ? 13.051 0.012 -10.076 1.00 93.75 72 VAL A C 1
ATOM 542 O O . VAL A 1 72 ? 12.540 -0.158 -11.185 1.00 93.75 72 VAL A O 1
ATOM 545 N N . VAL A 1 73 ? 13.470 1.184 -9.622 1.00 93.44 73 VAL A N 1
ATOM 546 C CA . VAL A 1 73 ? 13.448 2.425 -10.392 1.00 93.44 73 VAL A CA 1
ATOM 547 C C . VAL A 1 73 ? 14.872 2.939 -10.484 1.00 93.44 73 VAL A C 1
ATOM 549 O O . VAL A 1 73 ? 15.584 2.986 -9.482 1.00 93.44 73 VAL A O 1
ATOM 552 N N . GLU A 1 74 ? 15.294 3.286 -11.688 1.00 93.31 74 GLU A N 1
ATOM 553 C CA . GLU A 1 74 ? 16.544 3.983 -11.921 1.00 93.31 74 GLU A CA 1
ATOM 554 C C . GLU A 1 74 ? 16.328 5.486 -11.762 1.00 93.31 74 GLU A C 1
ATOM 556 O O . GLU A 1 74 ? 15.491 6.078 -12.441 1.00 93.31 74 GLU A O 1
ATOM 561 N N . ILE A 1 75 ? 17.075 6.091 -10.843 1.00 91.38 75 ILE A N 1
ATOM 562 C CA . ILE A 1 75 ? 17.053 7.523 -10.552 1.00 91.38 75 ILE A CA 1
ATOM 563 C C . ILE A 1 75 ? 18.504 7.994 -10.582 1.00 91.38 75 ILE A C 1
ATOM 565 O O . ILE A 1 75 ? 19.328 7.486 -9.818 1.00 91.38 75 ILE A O 1
ATOM 569 N N . ASN A 1 76 ? 18.831 8.940 -11.466 1.00 87.00 76 ASN A N 1
ATOM 570 C CA . ASN A 1 76 ? 20.183 9.499 -11.612 1.00 87.00 76 ASN A CA 1
ATOM 571 C C . ASN A 1 76 ? 21.288 8.420 -11.735 1.00 87.00 76 ASN A C 1
ATOM 573 O O . ASN A 1 76 ? 22.331 8.511 -11.087 1.00 87.00 76 ASN A O 1
ATOM 577 N N . GLY A 1 77 ? 21.034 7.356 -12.509 1.00 87.69 77 GLY A N 1
ATOM 578 C CA . GLY A 1 77 ? 21.980 6.251 -12.730 1.00 87.69 77 GLY A CA 1
ATOM 579 C C . GLY A 1 77 ? 22.121 5.261 -11.565 1.00 87.69 77 GLY A C 1
ATOM 580 O O . GLY A 1 77 ? 23.002 4.403 -11.584 1.00 87.69 77 GLY A O 1
ATOM 581 N N . ARG A 1 78 ? 21.284 5.364 -10.522 1.00 92.06 78 ARG A N 1
ATOM 582 C CA . ARG A 1 78 ? 21.253 4.423 -9.391 1.00 92.06 78 ARG A CA 1
ATOM 583 C C . ARG A 1 78 ? 19.925 3.685 -9.323 1.00 92.06 78 ARG A C 1
ATOM 585 O O . ARG A 1 78 ? 18.865 4.268 -9.527 1.00 92.06 78 ARG A O 1
ATOM 592 N N . LEU A 1 79 ? 19.983 2.401 -8.972 1.00 92.56 79 LEU A N 1
ATOM 593 C CA . LEU A 1 79 ? 18.807 1.544 -8.831 1.00 92.56 79 LEU A CA 1
ATOM 594 C C . LEU A 1 79 ? 18.268 1.573 -7.400 1.00 92.56 79 LEU A C 1
ATOM 596 O O . LEU A 1 79 ? 18.948 1.178 -6.454 1.00 92.56 79 LEU A O 1
ATOM 600 N N . TRP A 1 80 ? 17.002 1.950 -7.259 1.00 91.56 80 TRP A N 1
ATOM 601 C CA . TRP A 1 80 ? 16.305 2.032 -5.981 1.00 91.56 80 TRP A CA 1
ATOM 602 C C . TRP A 1 80 ? 15.125 1.067 -5.934 1.00 91.56 80 TRP A C 1
ATOM 604 O O . TRP A 1 80 ? 14.371 0.932 -6.892 1.00 91.56 80 TRP A O 1
ATOM 614 N N . ASN A 1 81 ? 14.938 0.385 -4.800 1.00 92.56 81 ASN A N 1
ATOM 615 C CA . ASN A 1 81 ? 13.750 -0.440 -4.569 1.00 92.56 81 ASN A CA 1
ATOM 616 C C . ASN A 1 81 ? 12.647 0.405 -3.922 1.00 92.56 81 ASN A C 1
ATOM 618 O O . ASN A 1 81 ? 12.596 0.538 -2.698 1.00 92.56 81 ASN A O 1
ATOM 622 N N . CYS A 1 82 ? 11.728 0.909 -4.736 1.00 89.75 82 CYS A N 1
ATOM 623 C CA . CYS A 1 82 ? 10.644 1.782 -4.304 1.00 89.75 82 CYS A CA 1
ATOM 624 C C . CYS A 1 82 ? 9.348 0.979 -4.074 1.00 89.75 82 CYS A C 1
ATOM 626 O O . CYS A 1 82 ? 8.970 0.154 -4.913 1.00 89.75 82 CYS A O 1
ATOM 628 N N . PRO A 1 83 ? 8.629 1.179 -2.954 1.00 90.31 83 PRO A N 1
ATOM 629 C CA . PRO A 1 83 ? 7.277 0.653 -2.787 1.00 90.31 83 PRO A CA 1
ATOM 630 C C . PRO A 1 83 ? 6.340 1.189 -3.872 1.00 90.31 83 PRO A C 1
ATOM 632 O O . PRO A 1 83 ? 6.337 2.386 -4.144 1.00 90.31 83 PRO A O 1
ATOM 635 N N . LEU A 1 84 ? 5.484 0.330 -4.435 1.00 88.31 84 LEU A N 1
ATOM 636 C CA . LEU A 1 84 ? 4.541 0.734 -5.492 1.00 88.31 84 LEU A CA 1
ATOM 637 C C . LEU A 1 84 ? 3.620 1.884 -5.055 1.00 88.31 84 LEU A C 1
ATOM 639 O O . LEU A 1 84 ? 3.237 2.718 -5.859 1.00 88.31 84 LEU A O 1
ATOM 643 N N . SER A 1 85 ? 3.302 1.977 -3.762 1.00 84.56 85 SER A N 1
ATOM 644 C CA . SER A 1 85 ? 2.471 3.051 -3.206 1.00 84.56 85 SER A CA 1
ATOM 645 C C . SER A 1 85 ? 3.103 4.449 -3.248 1.00 84.56 85 SER A C 1
ATOM 647 O O . SER A 1 85 ? 2.381 5.421 -3.009 1.00 84.56 85 SER A O 1
ATOM 649 N N . MET A 1 86 ? 4.422 4.535 -3.466 1.00 86.19 86 MET A N 1
ATOM 650 C CA . MET A 1 86 ? 5.205 5.779 -3.552 1.00 86.19 86 MET A CA 1
ATOM 651 C C . MET A 1 86 ? 5.441 6.221 -5.001 1.00 86.19 86 MET A C 1
ATOM 653 O O . MET A 1 86 ? 5.974 7.302 -5.225 1.00 86.19 86 MET A O 1
ATOM 657 N N . LEU A 1 87 ? 5.059 5.390 -5.973 1.00 87.00 87 LEU A N 1
ATOM 658 C CA . LEU A 1 87 ? 5.216 5.691 -7.387 1.00 87.00 87 LEU A CA 1
ATOM 659 C C . LEU A 1 87 ? 3.954 6.354 -7.927 1.00 87.00 87 LEU A C 1
ATOM 661 O O . LEU A 1 87 ? 2.832 5.976 -7.579 1.00 87.00 87 LEU A O 1
ATOM 665 N N . LYS A 1 88 ? 4.156 7.316 -8.817 1.00 84.94 88 LYS A N 1
ATOM 666 C CA . LYS A 1 88 ? 3.126 7.917 -9.655 1.00 84.94 88 LYS A CA 1
ATOM 667 C C . LYS A 1 88 ? 3.554 7.755 -11.107 1.00 84.94 88 LYS A C 1
ATOM 669 O O . LYS A 1 88 ? 4.678 8.113 -11.455 1.00 84.94 88 LYS A O 1
ATOM 674 N N . ALA A 1 89 ? 2.674 7.183 -11.924 1.00 79.75 89 ALA A N 1
ATOM 675 C CA . ALA A 1 89 ? 2.845 7.220 -13.371 1.00 79.75 89 ALA A CA 1
ATOM 676 C C . ALA A 1 89 ? 2.766 8.684 -13.838 1.00 79.75 89 ALA A C 1
ATOM 678 O O . ALA A 1 89 ? 1.969 9.448 -13.283 1.00 79.75 89 ALA A O 1
ATOM 679 N N . VAL A 1 90 ? 3.633 9.055 -14.781 1.00 74.38 90 VAL A N 1
ATOM 680 C CA . VAL A 1 90 ? 3.624 10.363 -15.457 1.00 74.38 90 VAL A CA 1
ATOM 681 C C . VAL A 1 90 ? 2.776 10.274 -16.712 1.00 74.38 90 VAL A C 1
ATOM 683 O O . VAL A 1 90 ? 2.865 9.224 -17.385 1.00 74.38 90 VAL A O 1
#

Mean predicted aligned error: 6.1 Å